Protein AF-A0A1E7LPW0-F1 (afdb_monomer_lite)

pLDDT: mean 74.2, std 17.96, range [36.53, 94.31]

Radius of gyration: 15.34 Å; chains: 1; bounding box: 49×31×33 Å

Sequence (77 aa):
MRPGRRSFVSALDGQAWTSIVRCQVTDGTRAESNRLIELGRKGNGVVGWNLDTEEISNGLGCTGEESLYVREPWWRG

Secondary structure (DSSP, 8-state):
--------SSSSSSB----EEEEEEEETTEEEEEEEEEEEEETTEEEEEETTTTEEEEEEEEEEE----BPPPTT--

Organism: NCBI:txid518642

Foldseek 3Di:
DDDDDDDPPCQPQLFDQFWKKFFFFDDPHDTDTFIFRFPDDDDQKGFGQTPVVRHTTIGGPIDTDRDGDRDDHPPPD

Structure (mmCIF, N/CA/C/O backbone):
data_AF-A0A1E7LPW0-F1
#
_entry.id   AF-A0A1E7LPW0-F1
#
loop_
_atom_site.group_PDB
_atom_site.id
_atom_site.type_symbol
_atom_site.label_atom_id
_atom_site.label_alt_id
_atom_site.label_comp_id
_atom_site.label_asym_id
_atom_site.label_entity_id
_atom_site.label_seq_id
_atom_site.pdbx_PDB_ins_code
_atom_site.Cartn_x
_atom_site.Cartn_y
_atom_site.Cartn_z
_atom_site.occupancy
_atom_site.B_iso_or_equiv
_atom_site.auth_seq_id
_atom_site.auth_comp_id
_atom_site.auth_asym_id
_atom_site.auth_atom_id
_atom_site.pdbx_PDB_model_num
ATOM 1 N N . MET A 1 1 ? 35.271 -16.927 -6.981 1.00 36.53 1 MET A N 1
ATOM 2 C CA . MET A 1 1 ? 35.304 -15.956 -8.098 1.00 36.53 1 MET A CA 1
ATOM 3 C C . MET A 1 1 ? 33.885 -15.448 -8.339 1.00 36.53 1 MET A C 1
ATOM 5 O O . MET A 1 1 ? 33.023 -16.261 -8.634 1.00 36.53 1 MET A O 1
ATOM 9 N N . ARG A 1 2 ? 33.608 -14.152 -8.120 1.00 44.28 2 ARG A N 1
ATOM 10 C CA . ARG A 1 2 ? 32.297 -13.519 -8.376 1.00 44.28 2 ARG A CA 1
ATOM 11 C C . ARG A 1 2 ? 32.346 -12.770 -9.713 1.00 44.28 2 ARG A C 1
ATOM 13 O O . ARG A 1 2 ? 33.176 -11.871 -9.821 1.00 44.28 2 ARG A O 1
ATOM 20 N N . PRO A 1 3 ? 31.450 -13.028 -10.676 1.00 43.41 3 PRO A N 1
ATOM 21 C CA . PRO A 1 3 ? 31.179 -12.085 -11.745 1.00 43.41 3 PRO A CA 1
ATOM 22 C C . PRO A 1 3 ? 29.932 -11.272 -11.383 1.00 43.41 3 PRO A C 1
ATOM 24 O O . PRO A 1 3 ? 28.803 -11.736 -11.499 1.00 43.41 3 PRO A O 1
ATOM 27 N N . GLY A 1 4 ? 30.152 -10.039 -10.926 1.00 48.81 4 GLY A N 1
ATOM 28 C CA . GLY A 1 4 ? 29.116 -9.014 -10.898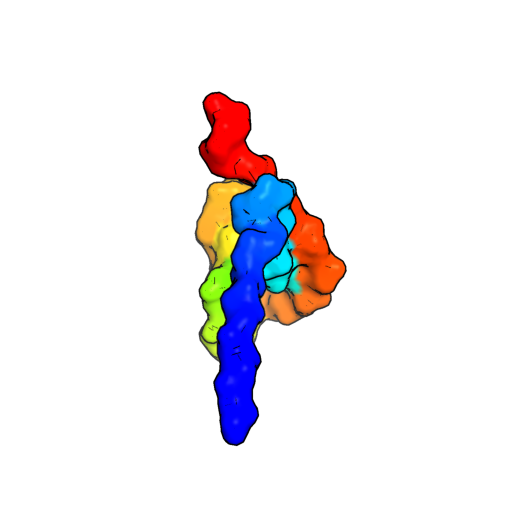 1.00 48.81 4 GLY A CA 1
ATOM 29 C C . GLY A 1 4 ? 28.906 -8.466 -12.308 1.00 48.81 4 GLY A C 1
ATOM 30 O O . GLY A 1 4 ? 29.825 -7.894 -12.889 1.00 48.81 4 GLY A O 1
ATOM 31 N N . ARG A 1 5 ? 27.698 -8.616 -12.855 1.00 47.88 5 ARG A N 1
ATOM 32 C CA . ARG A 1 5 ? 27.234 -7.876 -14.037 1.00 47.88 5 ARG A CA 1
ATOM 33 C C . ARG A 1 5 ? 25.847 -7.309 -13.754 1.00 47.88 5 ARG A C 1
ATOM 35 O O . ARG A 1 5 ? 24.828 -7.920 -14.026 1.00 47.88 5 ARG A O 1
ATOM 42 N N . ARG A 1 6 ? 25.886 -6.149 -13.095 1.00 46.12 6 ARG A N 1
ATOM 43 C CA . ARG A 1 6 ? 24.997 -4.990 -13.244 1.00 46.12 6 ARG A CA 1
ATOM 44 C C . ARG A 1 6 ? 23.777 -5.219 -14.160 1.00 46.12 6 ARG A C 1
ATOM 46 O O . ARG A 1 6 ? 23.900 -5.142 -15.379 1.00 46.12 6 ARG A O 1
ATOM 53 N N . SER A 1 7 ? 22.610 -5.426 -13.557 1.00 46.22 7 SER A N 1
ATOM 54 C CA . SER A 1 7 ? 21.318 -5.350 -14.244 1.00 46.22 7 SER A CA 1
ATOM 55 C C . SER A 1 7 ? 20.932 -3.871 -14.401 1.00 46.22 7 SER A C 1
ATOM 57 O O . SER A 1 7 ? 20.540 -3.238 -13.427 1.00 46.22 7 SER A O 1
ATOM 59 N N . PHE A 1 8 ? 21.116 -3.295 -15.595 1.00 42.31 8 PHE A N 1
ATOM 60 C CA . PHE A 1 8 ? 20.702 -1.918 -15.950 1.00 42.31 8 PHE A CA 1
ATOM 61 C C . PHE A 1 8 ? 19.543 -1.897 -16.968 1.00 42.31 8 PHE A C 1
ATOM 63 O O . PHE A 1 8 ? 19.345 -0.905 -17.657 1.00 42.31 8 PHE A O 1
ATOM 70 N N . VAL A 1 9 ? 18.772 -2.984 -17.091 1.00 48.22 9 VAL A N 1
ATOM 71 C CA . VAL A 1 9 ? 17.676 -3.091 -18.082 1.00 48.22 9 VAL A CA 1
ATOM 72 C C . VAL A 1 9 ? 16.299 -2.743 -17.495 1.00 48.22 9 VAL A C 1
ATOM 74 O O . VAL A 1 9 ? 15.340 -2.596 -18.230 1.00 48.22 9 VAL A O 1
ATOM 77 N N . SER A 1 10 ? 16.167 -2.512 -16.188 1.00 46.84 10 SER A N 1
ATOM 78 C CA . SER A 1 10 ? 14.873 -2.107 -15.597 1.00 46.84 10 SER A CA 1
ATOM 79 C C . SER A 1 10 ? 14.594 -0.599 -15.685 1.00 46.84 10 SER A C 1
ATOM 81 O O . SER A 1 10 ? 13.505 -0.147 -15.353 1.00 46.84 10 SER A O 1
ATOM 83 N N . ALA A 1 11 ? 15.581 0.202 -16.099 1.00 44.62 11 ALA A N 1
ATOM 84 C CA . ALA A 1 11 ? 15.494 1.661 -16.050 1.00 44.62 11 ALA A CA 1
ATOM 85 C C . ALA A 1 11 ? 15.138 2.324 -17.389 1.00 44.62 11 ALA A C 1
ATOM 87 O O . ALA A 1 11 ? 14.955 3.532 -17.376 1.00 44.62 11 ALA A O 1
ATOM 88 N N . LEU A 1 12 ? 15.061 1.591 -18.512 1.00 45.31 12 LEU A N 1
ATOM 89 C CA . LEU A 1 12 ? 14.875 2.169 -19.859 1.00 45.31 12 LEU A CA 1
ATOM 90 C C . LEU A 1 12 ? 13.451 2.024 -20.421 1.00 45.31 12 LEU A C 1
ATOM 92 O O .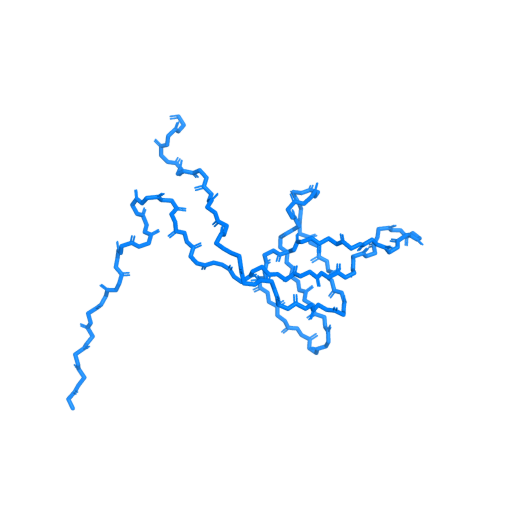 LEU A 1 12 ? 13.042 2.860 -21.218 1.00 45.31 12 LEU A O 1
ATOM 96 N N . ASP A 1 13 ? 12.669 1.050 -19.945 1.00 50.03 13 ASP A N 1
ATOM 97 C CA . ASP A 1 13 ? 11.288 0.832 -20.413 1.00 50.03 13 ASP A CA 1
ATOM 98 C C . ASP A 1 13 ? 10.223 1.285 -19.394 1.00 50.03 13 ASP A C 1
ATOM 100 O O . ASP A 1 13 ? 9.038 1.033 -19.584 1.00 50.03 13 ASP A O 1
ATOM 104 N N . GLY A 1 14 ? 10.627 1.899 -18.270 1.00 50.16 14 GLY A N 1
ATOM 105 C CA . GLY A 1 14 ? 9.727 2.196 -17.137 1.00 50.16 14 GLY A CA 1
ATOM 106 C C . GLY A 1 14 ? 9.272 0.953 -16.351 1.00 50.16 14 GLY A C 1
ATOM 107 O O . GLY A 1 14 ? 8.490 1.051 -15.405 1.00 50.16 14 GLY A O 1
ATOM 108 N N . GLN A 1 15 ? 9.781 -0.227 -16.716 1.00 50.53 15 GLN A N 1
ATOM 109 C CA . GLN A 1 15 ? 9.434 -1.511 -16.111 1.00 50.53 15 GLN A CA 1
ATOM 110 C C . GLN A 1 15 ? 10.321 -1.795 -14.891 1.00 50.53 15 GLN A C 1
ATOM 112 O O . GLN A 1 15 ? 11.418 -2.349 -15.007 1.00 50.53 15 GLN A O 1
ATOM 117 N N . ALA A 1 16 ? 9.836 -1.438 -13.703 1.00 55.72 16 ALA A N 1
ATOM 118 C CA . ALA A 1 16 ? 10.440 -1.838 -12.437 1.00 55.72 16 ALA A CA 1
ATOM 119 C C . ALA A 1 16 ? 9.617 -2.965 -11.803 1.00 55.72 16 ALA A C 1
ATOM 121 O O . ALA A 1 16 ? 8.417 -2.824 -11.587 1.00 55.72 16 ALA A O 1
ATOM 122 N N . TRP A 1 17 ? 10.271 -4.080 -11.470 1.00 55.59 17 TRP A N 1
ATOM 123 C CA . TRP A 1 17 ? 9.658 -5.103 -10.627 1.00 55.59 17 TRP A CA 1
ATOM 124 C C . TRP A 1 17 ? 9.448 -4.506 -9.241 1.00 55.59 17 TRP A C 1
ATOM 126 O O . TRP A 1 17 ? 10.412 -4.144 -8.565 1.00 55.59 17 TRP A O 1
ATOM 136 N N . THR A 1 18 ? 8.193 -4.374 -8.835 1.00 66.69 18 THR A N 1
ATOM 137 C CA . THR A 1 18 ? 7.835 -3.895 -7.507 1.00 66.69 18 THR A CA 1
ATOM 138 C C . THR A 1 18 ? 6.854 -4.868 -6.876 1.00 66.69 18 THR A C 1
ATOM 140 O O . THR A 1 18 ? 5.958 -5.376 -7.548 1.00 66.69 18 THR A O 1
ATOM 143 N N . SER A 1 19 ? 7.070 -5.194 -5.604 1.00 75.56 19 SER A N 1
ATOM 144 C CA . SER A 1 19 ? 6.212 -6.127 -4.881 1.00 75.56 19 SER A CA 1
ATOM 145 C C . SER A 1 19 ? 4.899 -5.429 -4.551 1.00 75.56 19 SER A C 1
ATOM 147 O O . SER A 1 19 ? 4.851 -4.604 -3.636 1.00 75.56 19 SER A O 1
ATOM 149 N N . ILE A 1 20 ? 3.839 -5.748 -5.293 1.00 85.25 20 ILE A N 1
ATOM 150 C CA . ILE A 1 20 ? 2.489 -5.333 -4.920 1.00 85.25 20 ILE A CA 1
ATOM 151 C C . ILE A 1 20 ? 1.962 -6.298 -3.862 1.00 85.25 20 ILE A C 1
ATOM 153 O O . ILE A 1 20 ? 2.095 -7.518 -3.955 1.00 85.25 20 ILE A O 1
ATOM 157 N N . VAL A 1 21 ? 1.340 -5.742 -2.837 1.00 88.38 21 VAL A N 1
ATOM 158 C CA . VAL A 1 21 ? 0.616 -6.490 -1.823 1.00 88.38 21 VAL A CA 1
ATOM 159 C C . VAL A 1 21 ? -0.800 -5.952 -1.714 1.00 88.38 21 VAL A C 1
ATOM 161 O O . VAL A 1 21 ? -1.041 -4.748 -1.799 1.00 88.38 21 VAL A O 1
ATOM 164 N N . ARG A 1 22 ? -1.755 -6.846 -1.494 1.00 91.44 22 ARG A N 1
ATOM 165 C CA . ARG A 1 22 ? -3.121 -6.479 -1.142 1.00 91.44 22 ARG A CA 1
ATOM 166 C C . ARG A 1 22 ? -3.247 -6.452 0.368 1.00 91.44 22 ARG A C 1
ATOM 168 O O . ARG A 1 22 ? -3.095 -7.493 1.007 1.00 91.44 22 ARG A O 1
ATOM 175 N N . CYS A 1 23 ? -3.521 -5.280 0.926 1.00 91.75 23 CYS A N 1
ATOM 176 C CA . CYS A 1 23 ? -3.601 -5.046 2.365 1.00 91.75 23 CYS A CA 1
ATOM 177 C C . CYS A 1 23 ? -4.972 -4.512 2.772 1.00 91.75 23 CYS A C 1
ATOM 179 O O . CYS A 1 23 ? -5.688 -3.939 1.956 1.00 91.75 23 CYS A O 1
ATOM 181 N N . GLN A 1 24 ? -5.304 -4.654 4.053 1.00 94.31 24 GLN A N 1
ATOM 182 C CA . GLN A 1 24 ? -6.346 -3.856 4.692 1.00 94.31 24 GLN A CA 1
ATOM 183 C C . GLN A 1 24 ? -5.738 -2.526 5.138 1.00 94.31 24 GLN A C 1
ATOM 185 O O . GLN A 1 24 ? -4.829 -2.525 5.971 1.00 94.31 24 GLN A O 1
ATOM 190 N N . VAL A 1 25 ? -6.210 -1.420 4.573 1.00 92.56 25 VAL A N 1
ATOM 191 C CA . VAL A 1 25 ? -5.827 -0.058 4.952 1.00 92.56 25 VAL A CA 1
ATOM 192 C C . VAL A 1 25 ? -6.983 0.559 5.717 1.00 92.56 25 VAL A C 1
ATOM 194 O O . VAL A 1 25 ? -8.124 0.515 5.266 1.00 92.56 25 VAL A O 1
ATOM 197 N N . THR A 1 26 ? -6.687 1.116 6.886 1.00 88.25 26 THR A N 1
ATOM 198 C CA . THR A 1 26 ? -7.689 1.820 7.685 1.00 88.25 26 THR A CA 1
ATOM 199 C C . THR A 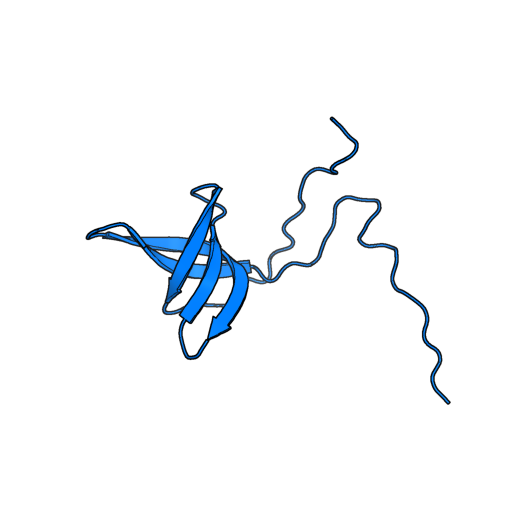1 26 ? -7.628 3.308 7.376 1.00 88.25 26 THR A C 1
ATOM 201 O O . THR A 1 26 ? -6.621 3.947 7.677 1.00 88.25 26 THR A O 1
ATOM 204 N N . ASP A 1 27 ? -8.716 3.854 6.839 1.00 80.81 27 ASP A N 1
ATOM 205 C CA . ASP A 1 27 ? -8.952 5.293 6.746 1.00 80.81 27 ASP A CA 1
ATOM 206 C C . ASP A 1 27 ? -10.075 5.686 7.719 1.00 80.81 27 ASP A C 1
ATOM 208 O O . ASP A 1 27 ? -11.249 5.318 7.578 1.00 80.81 27 ASP A O 1
ATOM 212 N N . GLY A 1 28 ? -9.688 6.372 8.794 1.00 81.31 28 GLY A N 1
ATOM 213 C CA . GLY A 1 28 ? -10.579 6.717 9.897 1.00 81.31 28 GLY A CA 1
ATOM 214 C C . GLY A 1 28 ? -11.222 5.487 10.548 1.00 81.31 28 GLY A C 1
ATOM 215 O O . GLY A 1 28 ? -10.589 4.775 11.324 1.00 81.31 28 GLY A O 1
ATOM 216 N N . THR A 1 29 ? -12.511 5.267 10.270 1.00 80.50 29 THR A N 1
ATOM 217 C CA . THR A 1 29 ? -13.307 4.156 10.838 1.00 80.50 29 THR A CA 1
ATOM 218 C C . THR A 1 29 ? -13.520 2.995 9.873 1.00 80.50 29 THR A C 1
ATOM 220 O O . THR A 1 29 ? -14.089 1.976 10.268 1.00 80.50 29 THR A O 1
ATOM 223 N N . ARG A 1 30 ? -13.089 3.126 8.615 1.00 83.25 30 ARG A N 1
ATOM 224 C CA . ARG A 1 30 ? -13.287 2.106 7.586 1.00 83.25 30 ARG A CA 1
ATOM 225 C C . ARG A 1 30 ? -11.966 1.423 7.288 1.00 83.25 30 ARG A C 1
ATOM 227 O O . ARG A 1 30 ? -10.950 2.083 7.118 1.00 83.25 30 ARG A O 1
ATOM 234 N N . ALA A 1 31 ? -12.000 0.096 7.251 1.00 87.81 31 ALA A N 1
ATOM 235 C CA . ALA A 1 31 ? -10.917 -0.714 6.723 1.00 87.81 31 ALA A CA 1
ATOM 236 C C . ALA A 1 31 ? -11.317 -1.172 5.322 1.00 87.81 31 ALA A C 1
ATOM 238 O O . ALA A 1 31 ? -12.372 -1.786 5.153 1.00 87.81 31 ALA A O 1
ATOM 239 N N . GLU A 1 32 ? -10.492 -0.848 4.336 1.00 91.12 32 GLU A N 1
ATOM 240 C CA . GLU A 1 32 ? -10.712 -1.200 2.938 1.00 91.12 32 GLU A CA 1
ATOM 241 C C . GLU A 1 32 ? -9.546 -2.027 2.402 1.00 91.12 32 GLU A C 1
ATOM 243 O O . GLU A 1 32 ? -8.421 -1.975 2.905 1.00 91.12 32 GLU A O 1
ATOM 248 N N . SER A 1 33 ? -9.831 -2.855 1.395 1.00 91.56 33 SER A N 1
ATOM 249 C CA . SER A 1 33 ? -8.797 -3.647 0.740 1.00 91.56 33 SER A CA 1
ATOM 250 C C . SER A 1 33 ? -8.152 -2.833 -0.373 1.00 91.56 33 SER A C 1
ATOM 252 O O . SER A 1 33 ? -8.741 -2.677 -1.440 1.00 91.56 33 SER A O 1
ATOM 254 N N . ASN A 1 34 ? -6.916 -2.403 -0.150 1.00 91.12 34 ASN A N 1
ATOM 255 C CA . ASN A 1 34 ? -6.155 -1.601 -1.101 1.00 91.12 34 ASN A CA 1
ATOM 256 C C . ASN A 1 34 ? -4.949 -2.368 -1.628 1.00 91.12 34 ASN A C 1
ATOM 258 O O . ASN A 1 34 ? -4.426 -3.287 -0.981 1.00 91.12 34 ASN A O 1
ATOM 262 N N . ARG A 1 35 ? -4.483 -1.963 -2.810 1.00 90.31 35 ARG A N 1
ATOM 263 C CA . ARG A 1 35 ? -3.220 -2.448 -3.375 1.00 90.31 35 ARG A CA 1
ATOM 264 C C . ARG A 1 35 ? -2.104 -1.474 -3.045 1.00 90.31 35 ARG A C 1
ATOM 266 O O . ARG A 1 35 ? -2.193 -0.283 -3.335 1.00 90.31 35 ARG A O 1
ATOM 273 N N . LEU A 1 36 ? -1.043 -1.996 -2.449 1.00 88.50 36 LEU A N 1
ATOM 274 C CA . LEU A 1 36 ? 0.104 -1.217 -2.025 1.00 88.50 36 LEU A CA 1
ATOM 275 C C . LEU A 1 36 ? 1.351 -1.740 -2.723 1.00 88.50 36 LEU A C 1
ATOM 277 O O . LEU A 1 36 ? 1.587 -2.944 -2.758 1.00 88.50 36 LEU A O 1
ATOM 281 N N . ILE A 1 37 ? 2.189 -0.833 -3.208 1.00 87.75 37 ILE A N 1
ATOM 282 C CA . ILE A 1 37 ? 3.590 -1.142 -3.482 1.00 87.75 37 ILE A CA 1
ATOM 283 C C . ILE A 1 37 ? 4.314 -1.223 -2.134 1.00 87.75 37 ILE A C 1
ATOM 285 O O . IL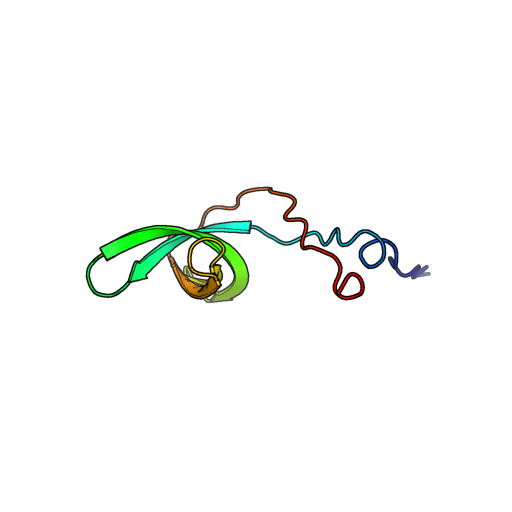E A 1 37 ? 4.370 -0.226 -1.413 1.00 87.75 37 ILE A O 1
ATOM 289 N N . GLU A 1 38 ? 4.854 -2.390 -1.775 1.00 87.75 38 GLU A N 1
ATOM 290 C CA . GLU A 1 38 ? 5.562 -2.598 -0.506 1.00 87.75 38 GLU A CA 1
ATOM 291 C C . GLU A 1 38 ? 6.853 -1.763 -0.465 1.00 87.75 38 GLU A C 1
ATOM 293 O O . GLU A 1 38 ? 7.806 -2.022 -1.198 1.00 87.75 38 GLU A O 1
ATOM 298 N N . LEU A 1 39 ? 6.888 -0.757 0.415 1.00 87.56 39 LEU A N 1
ATOM 299 C CA . LEU A 1 39 ? 8.072 0.073 0.669 1.00 87.56 39 LEU A CA 1
ATOM 300 C C . LEU A 1 39 ? 8.877 -0.458 1.860 1.00 87.56 39 LEU A C 1
ATOM 302 O O . LEU A 1 39 ? 10.099 -0.323 1.908 1.00 87.56 39 LEU A O 1
ATOM 306 N N . GLY A 1 40 ? 8.194 -1.067 2.828 1.00 86.12 40 GLY A N 1
ATOM 307 C CA . GLY A 1 40 ? 8.823 -1.706 3.972 1.00 86.12 40 GLY A CA 1
ATOM 308 C C . GLY A 1 40 ? 7.833 -2.505 4.807 1.00 86.12 40 GLY A C 1
ATOM 309 O O . GLY A 1 40 ? 6.635 -2.233 4.823 1.00 86.12 40 GLY A O 1
ATOM 310 N N . ARG A 1 41 ? 8.348 -3.487 5.545 1.00 88.00 41 ARG A N 1
ATOM 311 C CA . ARG A 1 41 ? 7.551 -4.377 6.392 1.00 88.00 41 ARG A CA 1
ATOM 312 C C . ARG A 1 41 ? 8.073 -4.370 7.815 1.00 88.00 41 ARG A C 1
ATOM 314 O O . ARG A 1 41 ? 9.277 -4.482 8.045 1.00 88.00 41 ARG A O 1
ATOM 321 N N . LYS A 1 42 ? 7.160 -4.268 8.780 1.00 84.94 42 LYS A N 1
ATOM 322 C CA . LYS A 1 42 ? 7.475 -4.357 10.206 1.00 84.94 42 LYS A CA 1
ATOM 323 C C . LYS A 1 42 ? 6.430 -5.212 10.913 1.00 84.94 42 LYS A C 1
ATOM 325 O O . LYS A 1 42 ? 5.271 -4.826 11.035 1.00 84.94 42 LYS A O 1
ATOM 330 N N . GLY A 1 43 ? 6.855 -6.374 11.408 1.00 85.31 43 GLY A N 1
ATOM 331 C CA . GLY A 1 43 ? 5.942 -7.351 11.999 1.00 85.31 43 GLY A CA 1
ATOM 332 C C . GLY A 1 43 ? 4.905 -7.824 10.977 1.00 85.31 43 GLY A C 1
ATOM 333 O O . GLY A 1 43 ? 5.264 -8.260 9.886 1.00 85.31 43 GLY A O 1
ATOM 334 N N . ASN A 1 44 ? 3.624 -7.717 11.330 1.00 82.56 44 ASN A N 1
ATOM 335 C CA . ASN A 1 44 ? 2.488 -8.051 10.467 1.00 82.56 44 ASN A CA 1
ATOM 336 C C . ASN A 1 44 ? 1.972 -6.868 9.622 1.00 82.56 44 ASN A C 1
ATOM 338 O O . ASN A 1 44 ? 0.980 -7.032 8.909 1.00 82.56 44 ASN A O 1
ATOM 342 N N . GLY A 1 45 ? 2.613 -5.697 9.712 1.00 88.50 45 GLY A N 1
ATOM 343 C CA . GLY A 1 45 ? 2.246 -4.500 8.961 1.00 88.50 45 GLY A CA 1
ATOM 344 C C . GLY A 1 45 ? 3.189 -4.205 7.801 1.00 88.50 45 GLY A C 1
ATOM 345 O O . GLY A 1 45 ? 4.399 -4.439 7.883 1.00 88.50 45 GLY A O 1
ATOM 346 N N . VAL A 1 46 ? 2.622 -3.660 6.730 1.00 91.44 46 VAL A N 1
ATOM 347 C CA . VAL A 1 46 ? 3.344 -3.139 5.567 1.00 91.44 46 VAL A CA 1
ATOM 348 C C . VAL A 1 4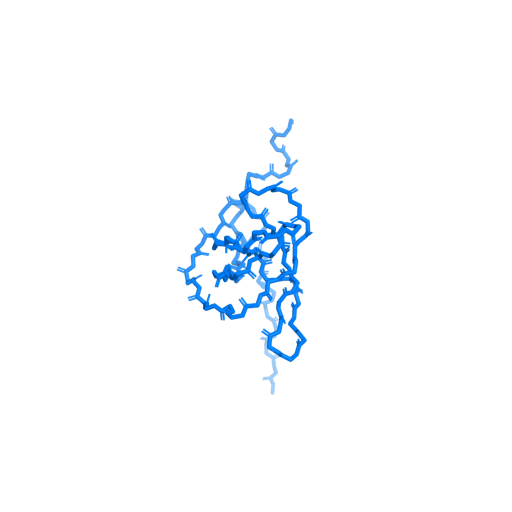6 ? 3.118 -1.638 5.483 1.00 91.44 46 VAL A C 1
ATOM 350 O O . VAL A 1 46 ? 1.992 -1.164 5.580 1.00 91.44 46 VAL A O 1
ATOM 353 N N . VAL A 1 47 ? 4.195 -0.894 5.272 1.00 91.56 47 VAL A N 1
ATOM 354 C CA . VAL A 1 47 ? 4.142 0.488 4.802 1.00 91.56 47 VAL A CA 1
ATOM 355 C C . VAL A 1 47 ? 4.302 0.436 3.294 1.00 91.56 47 VAL A C 1
ATOM 357 O O . VAL A 1 47 ? 5.261 -0.157 2.790 1.00 91.56 47 VAL A O 1
ATOM 360 N N . GLY A 1 48 ? 3.369 1.033 2.565 1.00 90.62 48 GLY A N 1
ATOM 361 C CA . GLY A 1 48 ? 3.395 0.983 1.114 1.00 90.62 48 GLY A CA 1
ATOM 362 C C . GLY A 1 48 ? 2.791 2.206 0.452 1.00 90.62 48 GLY A C 1
ATOM 363 O O . GLY A 1 48 ? 2.058 2.971 1.074 1.00 90.62 48 GLY A O 1
ATOM 364 N N . TRP A 1 49 ? 3.121 2.388 -0.821 1.00 90.00 49 TRP A N 1
ATOM 365 C CA . TRP A 1 49 ? 2.464 3.381 -1.663 1.00 90.00 49 TRP A CA 1
ATOM 366 C C . TRP A 1 49 ? 1.126 2.819 -2.137 1.00 90.00 49 TRP A C 1
ATOM 368 O O . TRP A 1 49 ? 1.100 1.802 -2.831 1.00 90.00 49 TRP A O 1
ATOM 378 N N . ASN A 1 50 ? 0.030 3.449 -1.732 1.00 89.94 50 ASN A N 1
ATOM 379 C CA . ASN A 1 50 ? -1.325 3.054 -2.082 1.00 89.94 50 ASN A CA 1
ATOM 380 C C . ASN A 1 50 ? -1.618 3.464 -3.526 1.00 89.94 50 ASN A C 1
ATOM 382 O O . ASN A 1 50 ? -1.528 4.636 -3.880 1.00 89.94 50 ASN A O 1
ATOM 386 N N . LEU A 1 51 ? -1.950 2.485 -4.362 1.00 86.00 51 LEU A N 1
ATOM 387 C CA . LEU A 1 51 ? -2.248 2.714 -5.775 1.00 86.00 51 LEU A CA 1
ATOM 388 C C . LEU A 1 51 ? -3.647 3.288 -6.000 1.00 86.00 51 LEU A C 1
ATOM 390 O O . LEU A 1 51 ? -3.904 3.833 -7.066 1.00 86.00 51 LEU A O 1
ATOM 394 N N . ASP A 1 52 ? -4.540 3.144 -5.022 1.00 86.56 52 ASP A N 1
ATOM 395 C CA . ASP A 1 52 ? -5.927 3.588 -5.129 1.00 86.56 52 ASP A CA 1
ATOM 396 C C . ASP A 1 52 ? -6.090 5.037 -4.628 1.00 86.56 52 ASP A C 1
ATOM 398 O O . ASP A 1 52 ? -6.894 5.785 -5.177 1.00 86.56 52 ASP A O 1
ATOM 402 N N . THR A 1 53 ? -5.311 5.452 -3.619 1.00 86.25 53 THR A N 1
ATOM 403 C CA . THR A 1 53 ? -5.341 6.826 -3.070 1.00 86.25 53 THR A CA 1
ATOM 404 C C . THR A 1 53 ? -4.151 7.692 -3.479 1.00 86.25 53 THR A C 1
ATOM 406 O O . THR A 1 53 ? -4.157 8.881 -3.192 1.00 86.25 53 THR A O 1
ATOM 409 N N . GLU A 1 54 ? -3.135 7.116 -4.127 1.00 86.06 54 GLU A N 1
ATOM 410 C CA . GLU A 1 54 ? -1.893 7.804 -4.515 1.00 86.06 54 GLU A CA 1
ATOM 411 C C . GLU A 1 54 ? -1.136 8.447 -3.331 1.00 86.06 54 GLU A C 1
ATOM 413 O O . GLU A 1 54 ? -0.538 9.515 -3.454 1.00 86.06 54 GLU A O 1
ATOM 418 N N . GLU A 1 55 ? -1.127 7.779 -2.173 1.00 86.50 55 GLU A N 1
ATOM 419 C CA . GLU A 1 55 ? -0.467 8.253 -0.947 1.00 86.50 55 GLU A CA 1
ATOM 420 C C . GLU A 1 55 ? 0.266 7.123 -0.199 1.00 86.50 55 GLU A C 1
ATOM 422 O O . GLU A 1 55 ? 0.056 5.934 -0.450 1.00 86.50 55 GLU A O 1
ATOM 427 N N . ILE A 1 56 ? 1.122 7.463 0.773 1.00 89.38 56 ILE A N 1
ATOM 428 C CA . ILE A 1 56 ? 1.728 6.463 1.671 1.00 89.38 56 ILE A CA 1
ATOM 429 C C . ILE A 1 56 ? 0.674 5.974 2.668 1.00 89.38 56 ILE A C 1
ATOM 431 O O . ILE A 1 56 ? 0.133 6.754 3.444 1.00 89.38 56 ILE A O 1
ATOM 435 N N . SER A 1 57 ? 0.435 4.665 2.694 1.00 92.12 57 SER A N 1
ATOM 436 C CA . SER A 1 57 ? -0.528 4.016 3.584 1.00 92.12 57 SER A CA 1
ATOM 437 C C . SER A 1 57 ? 0.112 2.910 4.420 1.00 92.12 57 SER A C 1
ATOM 439 O O . SER A 1 57 ? 1.081 2.262 4.016 1.00 92.12 57 SER A O 1
ATOM 441 N N . ASN A 1 58 ? -0.473 2.666 5.593 1.00 92.44 58 ASN A N 1
ATOM 442 C CA . ASN A 1 58 ? -0.150 1.517 6.430 1.00 92.44 58 ASN A CA 1
ATOM 443 C C . ASN A 1 58 ? -1.204 0.430 6.211 1.00 92.44 58 ASN A C 1
ATOM 445 O O . ASN A 1 58 ? -2.395 0.668 6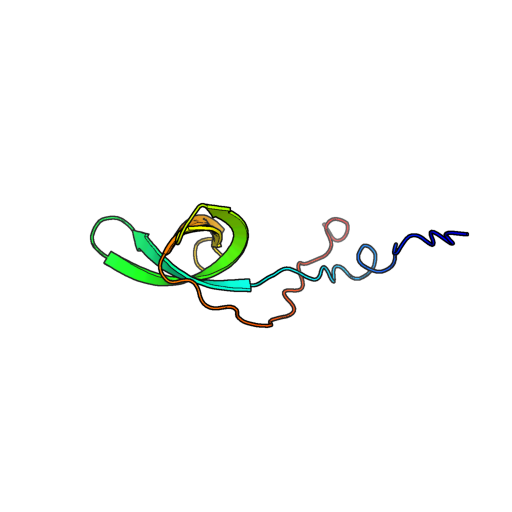.400 1.00 92.44 58 ASN A O 1
ATOM 449 N N . GLY A 1 59 ? -0.752 -0.755 5.819 1.00 92.31 59 GLY A N 1
ATOM 450 C CA . GLY A 1 59 ? -1.581 -1.921 5.568 1.00 92.31 59 GLY A CA 1
ATOM 451 C C . GLY A 1 59 ? -1.342 -3.035 6.585 1.00 92.31 59 GLY A C 1
ATOM 452 O O . GLY A 1 59 ? -0.209 -3.284 7.003 1.00 92.31 59 GLY A O 1
ATOM 453 N N . LEU A 1 60 ? -2.406 -3.745 6.952 1.00 93.62 60 LEU A N 1
ATOM 454 C CA . LEU A 1 60 ? -2.364 -4.968 7.757 1.00 93.62 60 LEU A CA 1
ATOM 455 C C . LEU A 1 60 ? -2.924 -6.152 6.962 1.00 93.62 60 LEU A C 1
ATOM 457 O O . LEU A 1 60 ? -3.672 -5.976 6.001 1.00 93.62 60 LEU A O 1
ATOM 461 N N . GLY A 1 61 ? -2.560 -7.377 7.356 1.00 90.19 61 GLY A N 1
ATOM 462 C CA . GLY A 1 61 ? -3.083 -8.593 6.717 1.00 90.19 61 GLY A CA 1
ATOM 463 C C . GLY A 1 61 ? -2.696 -8.719 5.240 1.00 90.19 61 GLY A C 1
ATOM 464 O O . GLY A 1 61 ? -3.471 -9.227 4.435 1.00 90.19 61 GLY A O 1
ATOM 465 N N . CYS A 1 62 ? -1.518 -8.207 4.882 1.00 89.81 62 CYS A N 1
ATOM 466 C CA . CYS A 1 62 ? -1.090 -8.083 3.499 1.00 89.81 62 CYS A CA 1
ATOM 467 C C . CYS A 1 62 ? -0.768 -9.436 2.856 1.00 89.81 62 CYS A C 1
ATOM 469 O O . CYS A 1 62 ? 0.038 -10.206 3.384 1.00 89.81 62 CYS A O 1
ATOM 471 N N . THR A 1 63 ? -1.339 -9.678 1.681 1.00 89.12 63 THR A N 1
ATOM 472 C CA . THR A 1 63 ? -1.074 -10.853 0.841 1.00 89.12 63 THR A CA 1
ATOM 473 C C . THR A 1 63 ? -0.312 -10.427 -0.409 1.00 89.12 63 THR A C 1
ATOM 475 O O . THR A 1 63 ? -0.576 -9.358 -0.955 1.00 89.12 63 THR A O 1
ATOM 478 N N . GLY A 1 64 ? 0.682 -11.216 -0.826 1.00 82.69 64 GLY A N 1
ATOM 479 C CA . GLY A 1 64 ? 1.456 -10.927 -2.035 1.00 82.69 64 GLY A CA 1
ATOM 480 C C . GLY A 1 64 ? 0.582 -11.041 -3.277 1.00 82.69 64 GLY A C 1
ATOM 481 O O . GLY A 1 64 ? -0.061 -12.069 -3.474 1.00 82.69 64 GLY A O 1
ATOM 482 N N . GLU A 1 65 ? 0.569 -9.998 -4.099 1.00 77.62 65 GLU A N 1
ATOM 483 C CA . GLU A 1 65 ? -0.043 -10.012 -5.422 1.00 77.62 65 GLU A CA 1
ATOM 484 C C . GLU A 1 65 ? 1.117 -9.928 -6.422 1.00 77.62 65 GLU A C 1
ATOM 486 O O . GLU A 1 65 ? 1.758 -8.885 -6.552 1.00 77.62 65 GLU A O 1
ATOM 491 N N . GLU A 1 66 ? 1.475 -11.047 -7.064 1.00 58.00 66 GLU A N 1
ATOM 492 C CA . GLU A 1 66 ? 2.520 -11.045 -8.096 1.00 58.00 66 GLU A CA 1
ATOM 493 C C . GLU A 1 66 ? 2.025 -10.248 -9.308 1.00 58.00 66 GLU A C 1
ATOM 495 O O . GLU A 1 66 ? 1.380 -10.779 -10.208 1.00 58.00 66 GLU A O 1
ATOM 500 N N . SER A 1 67 ? 2.315 -8.950 -9.307 1.00 59.50 67 SER A N 1
ATOM 501 C CA . SER A 1 67 ? 1.837 -8.015 -10.318 1.00 59.50 67 SER A CA 1
ATOM 502 C C . SER A 1 67 ? 2.979 -7.107 -10.771 1.00 59.50 67 SER A C 1
ATOM 504 O O . SER A 1 67 ? 3.575 -6.379 -9.980 1.00 59.50 67 SER A O 1
ATOM 506 N N . LEU A 1 68 ? 3.276 -7.138 -12.073 1.00 57.41 68 LEU A N 1
ATOM 507 C CA . LEU A 1 68 ? 4.126 -6.157 -12.752 1.00 57.41 68 LEU A CA 1
ATOM 508 C C . LEU A 1 68 ? 3.407 -4.799 -12.748 1.00 57.41 68 LEU A C 1
ATOM 510 O O . LEU A 1 68 ? 2.518 -4.575 -13.567 1.00 57.41 68 LEU A O 1
ATOM 514 N N . TYR A 1 69 ? 3.771 -3.888 -11.842 1.00 60.31 69 TYR A N 1
ATOM 515 C CA . TYR A 1 69 ? 3.330 -2.495 -11.944 1.00 60.31 69 TYR A CA 1
ATOM 516 C C . TYR A 1 69 ? 4.308 -1.700 -12.805 1.00 60.31 69 TYR A C 1
ATOM 518 O O . TYR A 1 69 ? 5.451 -1.467 -12.411 1.00 60.31 69 TYR A O 1
ATOM 526 N N . VAL A 1 70 ? 3.858 -1.274 -13.983 1.00 59.69 70 VAL A N 1
ATOM 527 C CA . VAL A 1 70 ? 4.640 -0.419 -14.882 1.00 59.69 70 VAL A CA 1
ATOM 528 C C . VAL A 1 70 ? 4.265 1.033 -14.604 1.00 59.69 70 VAL A C 1
ATOM 530 O O . VAL A 1 70 ? 3.105 1.411 -14.746 1.00 59.69 70 VAL A O 1
ATOM 533 N N . ARG A 1 71 ? 5.240 1.852 -14.194 1.00 58.09 71 ARG A N 1
ATOM 534 C CA . ARG A 1 71 ? 5.060 3.303 -14.045 1.00 58.09 71 ARG A CA 1
ATOM 535 C C . ARG A 1 71 ? 5.464 3.986 -15.349 1.00 58.09 71 ARG A C 1
ATOM 537 O O . ARG A 1 71 ? 6.462 3.597 -15.955 1.00 58.09 71 ARG A O 1
ATOM 544 N N . GLU A 1 72 ? 4.732 5.025 -15.748 1.00 61.81 72 GLU A N 1
ATOM 545 C CA . GLU A 1 72 ? 5.127 5.862 -16.887 1.00 61.81 72 GLU A CA 1
ATOM 546 C C . GLU A 1 72 ? 6.569 6.392 -16.699 1.00 61.81 72 GLU A C 1
ATOM 548 O O . GLU A 1 72 ? 6.943 6.790 -15.583 1.00 61.81 72 GLU A O 1
ATOM 553 N N . PRO A 1 73 ? 7.407 6.385 -17.754 1.00 59.44 73 PRO A N 1
ATOM 554 C CA . PRO A 1 73 ? 8.790 6.831 -17.649 1.00 59.44 73 PRO A CA 1
ATOM 555 C C . PRO A 1 73 ? 8.904 8.312 -17.271 1.00 59.44 73 PRO A C 1
ATOM 557 O O . PRO A 1 73 ? 8.230 9.166 -17.843 1.00 59.44 73 PRO A O 1
ATOM 560 N N . TRP A 1 74 ? 9.829 8.643 -16.365 1.00 57.03 74 TRP A N 1
ATOM 561 C CA . TRP A 1 74 ? 9.985 10.006 -15.830 1.00 57.03 74 TRP A CA 1
ATOM 562 C C . TRP A 1 74 ? 10.467 11.048 -16.853 1.00 57.03 74 TRP A C 1
ATOM 564 O O . TRP A 1 74 ? 10.342 12.241 -16.602 1.00 57.03 74 TRP A O 1
ATOM 574 N N . TRP A 1 75 ? 11.021 10.619 -17.991 1.00 66.19 75 TRP A N 1
ATOM 575 C CA . TRP A 1 75 ? 11.550 11.491 -19.050 1.00 66.19 75 TRP A CA 1
ATOM 576 C C . TRP A 1 75 ? 10.560 11.763 -20.194 1.00 66.19 75 TRP A C 1
ATOM 578 O O . TRP A 1 75 ? 10.940 12.399 -21.172 1.00 66.19 75 TRP A O 1
ATOM 588 N N . ARG A 1 76 ? 9.323 11.249 -20.128 1.00 62.88 76 ARG A N 1
ATOM 589 C CA . ARG A 1 76 ? 8.267 11.530 -21.123 1.00 62.88 76 ARG A CA 1
ATOM 590 C C . ARG A 1 76 ? 7.391 12.747 -20.776 1.00 62.88 76 ARG A C 1
ATOM 592 O O . ARG A 1 76 ? 6.354 12.922 -21.409 1.00 62.88 76 ARG A O 1
ATOM 599 N N . GLY A 1 77 ? 7.793 13.545 -19.784 1.00 57.34 77 GLY A N 1
ATOM 600 C CA . GLY A 1 77 ? 7.169 14.839 -19.476 1.00 57.34 77 GLY A CA 1
ATOM 601 C C . GLY A 1 77 ? 7.380 15.862 -20.581 1.00 57.34 77 GLY A C 1
ATOM 602 O O . GLY A 1 77 ? 8.514 15.917 -21.108 1.00 57.34 77 GLY A O 1
#